Protein AF-A0A0D2K5V1-F1 (afdb_monomer_lite)

InterPro domains:
  IPR010987 Glutathione S-transferase, C-terminal-like [PS50405] (1-108)
  IPR036282 Glutathione S-transferase, C-terminal domain superfamily [SSF47616] (9-93)

Secondary structure (DSSP, 8-state):
------HHHHHHHHHHHHHHHHHHHHH--SSBTTBSS--HHHHHHHHHHHHHHHHHHHHH--S-TTTT-HHHHHHHHHHHTSHHHHHHHHHHHHHHHHHHHTTHHHHTTHHHHTT-TTS----

pLDDT: mean 94.82, std 6.3, range [45.88, 98.62]

Foldseek 3Di:
DDAQDDLVVLLVVLVVLLVVLVVQLVQQQDPASPDDDDDVVCVVCLLVVLCCQPCLCVQLNAPGSCVVRVSVVSNNVVCVVPPVSVVSNVVSVVVVVVCVVVVVCVVSVSNVSSVPPVGRRYD

Structure (mmCIF, N/CA/C/O backbone):
data_AF-A0A0D2K5V1-F1
#
_entry.id   AF-A0A0D2K5V1-F1
#
loop_
_atom_site.group_PDB
_atom_site.id
_atom_site.type_symbol
_atom_site.label_atom_id
_atom_site.label_alt_id
_atom_site.label_comp_id
_atom_site.label_asym_id
_atom_site.label_entity_id
_atom_site.label_seq_id
_atom_site.pdbx_PDB_ins_code
_atom_site.Cartn_x
_atom_site.Cartn_y
_atom_site.Cartn_z
_atom_site.occupancy
_atom_site.B_iso_or_equiv
_atom_site.auth_seq_id
_atom_site.auth_comp_id
_atom_site.auth_asym_id
_atom_site.auth_atom_id
_atom_site.pdbx_PDB_model_num
ATOM 1 N N . MET A 1 1 ? 20.528 -1.307 4.819 1.00 45.88 1 MET A N 1
ATOM 2 C CA . MET A 1 1 ? 21.281 -0.831 3.634 1.00 45.88 1 MET A CA 1
ATOM 3 C C . MET A 1 1 ? 20.524 -1.299 2.400 1.00 45.88 1 MET A C 1
ATOM 5 O O . MET A 1 1 ? 20.440 -2.503 2.200 1.00 45.88 1 MET A O 1
ATOM 9 N N . TYR A 1 2 ? 19.898 -0.387 1.651 1.00 62.16 2 TYR A N 1
ATOM 10 C CA . TYR A 1 2 ? 19.127 -0.716 0.444 1.00 62.16 2 TYR A CA 1
ATOM 11 C C . TYR A 1 2 ? 20.082 -1.160 -0.670 1.00 62.16 2 TYR A C 1
ATOM 13 O O . TYR A 1 2 ? 21.083 -0.487 -0.908 1.00 62.16 2 TYR A O 1
ATOM 21 N N . ARG A 1 3 ? 19.815 -2.310 -1.293 1.00 73.50 3 ARG A N 1
ATOM 22 C CA . ARG A 1 3 ? 20.697 -2.949 -2.283 1.00 73.50 3 ARG A CA 1
ATOM 23 C C . ARG A 1 3 ? 19.948 -3.167 -3.593 1.00 73.50 3 ARG A C 1
ATOM 25 O O . ARG A 1 3 ? 18.720 -3.256 -3.590 1.00 73.50 3 ARG A O 1
ATOM 32 N N . ALA A 1 4 ? 20.698 -3.275 -4.688 1.00 80.69 4 ALA A N 1
ATOM 33 C CA . ALA A 1 4 ? 20.168 -3.799 -5.939 1.00 80.69 4 ALA A CA 1
ATOM 34 C C . ALA A 1 4 ? 19.538 -5.182 -5.686 1.00 80.69 4 ALA A C 1
ATOM 36 O O . ALA A 1 4 ? 20.070 -5.982 -4.913 1.00 80.69 4 ALA A O 1
ATOM 37 N N . MET A 1 5 ? 18.385 -5.426 -6.299 1.00 90.75 5 MET A N 1
ATOM 38 C CA . MET A 1 5 ? 17.603 -6.654 -6.166 1.00 90.75 5 MET A CA 1
ATOM 39 C C . MET A 1 5 ? 17.350 -7.196 -7.565 1.00 90.75 5 MET A C 1
ATOM 41 O O . MET A 1 5 ? 17.088 -6.413 -8.481 1.00 90.75 5 MET A O 1
ATOM 45 N N . ASP A 1 6 ? 17.430 -8.515 -7.714 1.00 94.31 6 ASP A N 1
ATOM 46 C CA . ASP A 1 6 ? 17.069 -9.189 -8.956 1.00 94.31 6 ASP A CA 1
ATOM 47 C C . ASP A 1 6 ? 15.595 -8.936 -9.327 1.00 94.31 6 ASP A C 1
ATOM 49 O O . ASP A 1 6 ? 14.740 -8.793 -8.448 1.00 94.31 6 ASP A O 1
ATOM 53 N N . VAL A 1 7 ? 15.297 -8.875 -10.629 1.00 96.12 7 VAL A N 1
ATOM 54 C CA . VAL A 1 7 ? 13.947 -8.574 -11.135 1.00 96.12 7 VAL A CA 1
ATOM 55 C C . VAL A 1 7 ? 12.924 -9.622 -10.695 1.00 96.12 7 VAL A C 1
ATOM 57 O O . VAL A 1 7 ? 11.832 -9.259 -10.254 1.00 96.12 7 VAL A O 1
ATOM 60 N N . SER A 1 8 ? 13.291 -10.907 -10.723 1.00 96.69 8 SER A N 1
ATOM 61 C CA . SER A 1 8 ? 12.388 -11.998 -10.349 1.00 96.69 8 SER A CA 1
ATOM 62 C C . SER A 1 8 ? 12.070 -11.969 -8.854 1.00 96.69 8 SER A C 1
ATOM 64 O O . SER A 1 8 ? 10.919 -12.138 -8.446 1.00 96.69 8 SER A O 1
ATOM 66 N N . GLU A 1 9 ? 13.072 -11.651 -8.033 1.00 96.44 9 GLU A N 1
ATOM 67 C CA . GLU A 1 9 ? 12.910 -11.498 -6.591 1.00 96.44 9 GLU A CA 1
ATOM 68 C C . GLU A 1 9 ? 12.053 -10.274 -6.248 1.00 96.44 9 GLU A C 1
ATOM 70 O O . GLU A 1 9 ? 11.183 -10.354 -5.378 1.00 96.44 9 GLU A O 1
ATOM 75 N N . ARG A 1 10 ? 12.223 -9.156 -6.967 1.00 95.75 10 ARG A N 1
ATOM 76 C CA . ARG A 1 10 ? 11.364 -7.982 -6.783 1.00 95.75 10 ARG A CA 1
ATOM 77 C C . ARG A 1 10 ? 9.919 -8.294 -7.133 1.00 95.75 10 ARG A C 1
ATOM 79 O O . ARG A 1 10 ? 9.040 -7.997 -6.329 1.00 95.75 10 ARG A O 1
ATOM 86 N N . ALA A 1 11 ? 9.670 -8.919 -8.283 1.00 97.56 11 ALA A N 1
ATOM 87 C CA . ALA A 1 11 ? 8.323 -9.305 -8.696 1.00 97.56 11 ALA A CA 1
ATOM 88 C C . ALA A 1 11 ? 7.663 -10.221 -7.653 1.00 97.56 11 ALA A C 1
ATOM 90 O O . ALA A 1 11 ? 6.511 -10.008 -7.265 1.00 97.56 11 ALA A O 1
ATOM 91 N N . ARG A 1 12 ? 8.422 -11.187 -7.115 1.00 98.00 12 ARG A N 1
ATOM 92 C CA . ARG A 1 12 ? 7.968 -12.064 -6.028 1.00 98.00 12 ARG A CA 1
ATOM 93 C C . ARG A 1 12 ? 7.599 -11.278 -4.767 1.00 98.00 12 ARG A C 1
ATOM 95 O O . ARG A 1 12 ? 6.569 -11.564 -4.161 1.00 98.00 12 ARG A O 1
ATOM 102 N N . GLN A 1 13 ? 8.403 -10.293 -4.367 1.00 96.88 13 GLN A N 1
ATOM 103 C CA . GLN A 1 13 ? 8.114 -9.466 -3.189 1.00 96.88 13 GLN A CA 1
ATOM 104 C C . GLN A 1 13 ? 6.925 -8.520 -3.400 1.00 96.88 13 GLN A C 1
ATOM 106 O O . GLN A 1 13 ? 6.127 -8.359 -2.482 1.00 96.88 13 GLN A O 1
ATOM 111 N N . ILE A 1 14 ? 6.745 -7.954 -4.596 1.00 97.69 14 ILE A N 1
ATOM 112 C CA . ILE A 1 14 ? 5.548 -7.163 -4.926 1.00 97.69 14 ILE A CA 1
ATOM 113 C C . ILE A 1 14 ? 4.287 -8.028 -4.831 1.00 97.69 14 ILE A C 1
ATOM 115 O O . ILE A 1 14 ? 3.315 -7.625 -4.193 1.00 97.69 14 ILE A O 1
ATOM 119 N N . LYS A 1 15 ? 4.319 -9.256 -5.364 1.00 98.31 15 LYS A N 1
ATOM 120 C CA . LYS A 1 15 ? 3.225 -10.221 -5.176 1.00 98.31 15 LYS A CA 1
ATOM 121 C C . LYS A 1 15 ? 2.977 -10.529 -3.697 1.00 98.31 15 LYS A C 1
ATOM 123 O O . LYS A 1 15 ? 1.832 -10.650 -3.268 1.00 98.31 15 LYS A O 1
ATOM 128 N N . GLN A 1 16 ? 4.046 -10.649 -2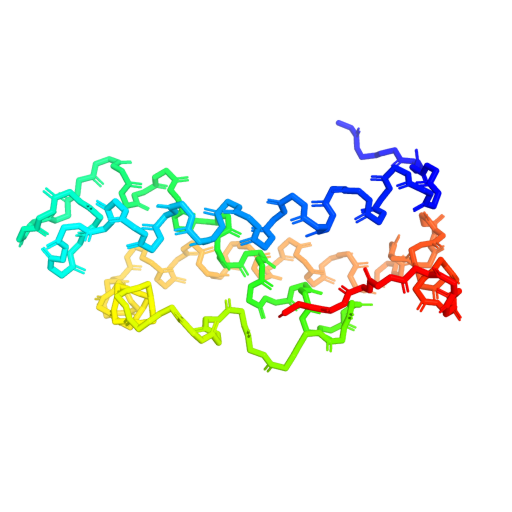.909 1.00 98.25 16 GLN A N 1
ATOM 129 C CA . GLN A 1 16 ? 3.932 -10.878 -1.473 1.00 98.25 16 GLN A CA 1
ATOM 130 C C . GLN A 1 16 ? 3.238 -9.709 -0.766 1.00 98.25 16 GLN A C 1
ATOM 132 O O . GLN A 1 16 ? 2.453 -9.963 0.140 1.00 98.25 16 GLN A O 1
ATOM 137 N N . ILE A 1 17 ? 3.475 -8.458 -1.174 1.00 98.12 17 ILE A N 1
ATOM 138 C CA . ILE A 1 17 ? 2.771 -7.293 -0.613 1.00 98.12 17 ILE A CA 1
ATOM 139 C C . ILE A 1 17 ? 1.261 -7.425 -0.827 1.00 98.12 17 ILE A C 1
ATOM 141 O O . ILE A 1 17 ? 0.520 -7.274 0.140 1.00 98.12 17 ILE A O 1
ATOM 145 N N . ALA A 1 18 ? 0.808 -7.781 -2.035 1.00 98.31 18 ALA A N 1
ATOM 146 C CA . ALA A 1 18 ? -0.616 -7.992 -2.316 1.00 98.31 18 ALA A CA 1
ATOM 147 C C . ALA A 1 18 ? -1.234 -9.035 -1.373 1.00 98.31 18 ALA A C 1
ATOM 149 O O . ALA A 1 18 ? -2.230 -8.768 -0.706 1.00 98.31 18 ALA A O 1
ATOM 150 N N . PHE A 1 19 ? -0.569 -10.185 -1.232 1.00 98.50 19 PHE A N 1
ATOM 151 C CA . PHE A 1 19 ? -1.002 -11.230 -0.307 1.00 98.50 19 PHE A CA 1
ATOM 152 C C . PHE A 1 19 ? -1.039 -10.745 1.152 1.00 98.50 19 PHE A C 1
ATOM 154 O O . PHE A 1 19 ? -1.984 -11.042 1.874 1.00 98.50 19 PHE A O 1
ATOM 161 N N . GLN A 1 20 ? -0.031 -9.995 1.608 1.00 98.44 20 GLN A N 1
ATOM 162 C CA . GLN A 1 20 ? -0.009 -9.491 2.986 1.00 98.44 20 GLN A CA 1
ATOM 163 C C . GLN A 1 20 ? -1.099 -8.446 3.238 1.00 98.44 20 GLN A C 1
ATOM 165 O O . GLN A 1 20 ? -1.658 -8.409 4.331 1.00 98.44 20 GLN A O 1
ATOM 170 N N . LEU A 1 21 ? -1.440 -7.632 2.239 1.00 98.44 21 LEU A N 1
ATOM 171 C CA . LEU A 1 21 ? -2.580 -6.725 2.320 1.00 98.44 21 LEU A CA 1
ATOM 172 C C . LEU A 1 21 ? -3.901 -7.504 2.428 1.00 98.44 21 LEU A C 1
ATOM 174 O O . LEU A 1 21 ? -4.760 -7.113 3.213 1.00 98.44 21 LEU A O 1
ATOM 178 N N . ASP A 1 22 ? -4.047 -8.635 1.733 1.00 98.62 22 ASP A N 1
ATOM 179 C CA . ASP A 1 22 ? -5.222 -9.513 1.873 1.00 98.62 22 ASP A CA 1
ATOM 180 C C . ASP A 1 22 ? -5.287 -10.173 3.260 1.00 98.62 22 ASP A C 1
ATOM 182 O O . ASP A 1 22 ? -6.361 -10.295 3.853 1.00 98.62 22 ASP A O 1
ATOM 186 N N . VAL A 1 23 ? -4.137 -10.558 3.823 1.00 98.44 23 VAL A N 1
ATOM 187 C CA . VAL A 1 23 ? -4.059 -11.074 5.197 1.00 98.44 23 VAL A CA 1
ATOM 188 C C . VAL A 1 23 ? -4.461 -9.993 6.19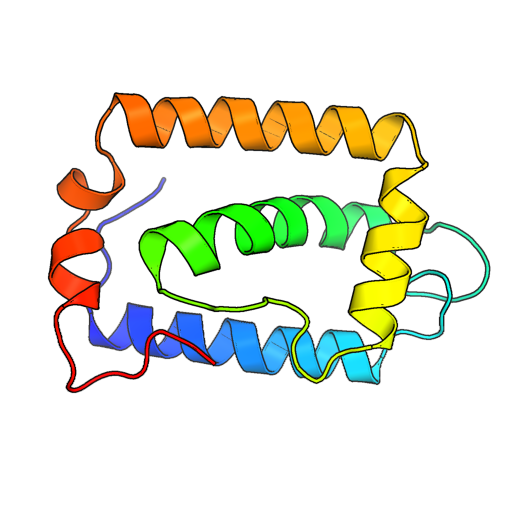6 1.00 98.44 23 VAL A C 1
ATOM 190 O O . VAL A 1 23 ? -5.319 -10.252 7.039 1.00 98.44 23 VAL A O 1
ATOM 193 N N . LEU A 1 24 ? -3.894 -8.789 6.088 1.00 98.38 24 LEU A N 1
ATOM 194 C CA . LEU A 1 24 ? -4.240 -7.646 6.937 1.00 98.38 24 LEU A CA 1
ATOM 195 C C . LEU A 1 24 ? -5.733 -7.311 6.842 1.00 98.38 24 LEU A C 1
ATOM 197 O O . LEU A 1 24 ? -6.380 -7.115 7.869 1.00 98.38 24 LEU A O 1
ATOM 201 N N . GLU A 1 25 ? -6.299 -7.320 5.633 1.00 98.50 25 GLU A N 1
ATOM 202 C CA . GLU A 1 25 ? -7.739 -7.180 5.422 1.00 98.50 25 GLU A CA 1
ATOM 203 C C . GLU A 1 25 ? -8.499 -8.281 6.161 1.00 98.50 25 GLU A C 1
ATOM 205 O O . GLU A 1 25 ? -9.430 -7.981 6.900 1.00 98.50 25 GLU A O 1
ATOM 210 N N . SER A 1 26 ? -8.098 -9.549 6.046 1.00 98.38 26 SER A N 1
ATOM 211 C CA . SER A 1 26 ? -8.802 -10.656 6.702 1.00 98.38 26 SER A CA 1
ATOM 212 C C . SER A 1 26 ? -8.823 -10.537 8.230 1.00 98.38 26 SER A C 1
ATOM 214 O O . SER A 1 26 ? -9.864 -10.795 8.837 1.00 98.38 26 SER A O 1
ATOM 216 N N . ILE A 1 27 ? -7.725 -10.077 8.841 1.00 97.50 27 ILE A N 1
ATOM 217 C CA . ILE A 1 27 ? -7.573 -10.014 10.302 1.00 97.50 27 ILE A CA 1
ATOM 218 C C . ILE A 1 27 ? -8.004 -8.679 10.913 1.00 97.50 27 ILE A C 1
ATOM 220 O O . ILE A 1 27 ? -8.139 -8.604 12.130 1.00 97.50 27 ILE A O 1
ATOM 224 N N . CYS A 1 28 ? -8.219 -7.637 10.104 1.00 98.12 28 CYS A N 1
ATOM 225 C CA . CYS A 1 28 ? -8.688 -6.347 10.600 1.00 98.12 28 CYS A CA 1
ATOM 226 C C . CYS A 1 28 ? -10.052 -6.521 11.283 1.00 98.12 28 CYS A C 1
ATOM 228 O O . CYS A 1 28 ? -11.039 -6.885 10.627 1.00 98.12 28 CYS A O 1
ATOM 230 N N . ALA A 1 29 ? -10.082 -6.283 12.597 1.00 96.62 29 ALA A N 1
ATOM 231 C CA . ALA A 1 29 ? -11.273 -6.411 13.433 1.00 96.62 29 ALA A CA 1
ATOM 232 C C . ALA A 1 29 ? -12.196 -5.178 13.337 1.00 96.62 29 ALA A C 1
ATOM 234 O O . ALA A 1 29 ? -13.401 -5.313 13.538 1.00 96.62 29 ALA A O 1
ATOM 235 N N . GLY A 1 30 ? -11.637 -4.025 12.939 1.00 87.00 30 GLY A N 1
ATOM 236 C CA . GLY A 1 30 ? -12.323 -2.750 12.706 1.00 87.00 30 GLY A CA 1
ATOM 237 C C . GLY A 1 30 ? -12.616 -1.973 13.994 1.00 87.00 30 GLY A C 1
ATOM 238 O O . GLY A 1 30 ? -12.653 -2.586 15.053 1.00 87.00 30 GLY A O 1
ATOM 239 N N . PRO A 1 31 ? -12.862 -0.647 13.927 1.00 94.50 31 PRO A N 1
ATOM 240 C CA . PRO A 1 31 ? -12.330 0.338 12.970 1.00 94.50 31 PRO A CA 1
ATOM 241 C C . PRO A 1 31 ? -10.795 0.440 12.966 1.00 94.50 31 PRO A C 1
ATOM 243 O O . PRO A 1 31 ? -10.224 0.927 11.990 1.00 94.50 31 PRO A O 1
ATOM 246 N N . TYR A 1 32 ? -10.131 -0.045 14.017 1.00 96.88 32 TYR A N 1
ATOM 247 C CA . TYR A 1 32 ? -8.680 -0.197 14.083 1.00 96.88 32 TYR A CA 1
ATOM 248 C C . TYR A 1 32 ? -8.279 -1.662 13.887 1.00 96.88 32 TYR A C 1
ATOM 250 O O . TYR A 1 32 ? -9.135 -2.552 13.879 1.00 96.88 32 TYR A O 1
ATOM 258 N N . LEU A 1 33 ? -6.987 -1.949 13.695 1.00 97.62 33 LEU A N 1
ATOM 259 C CA . LEU A 1 33 ? -6.558 -3.307 13.327 1.00 97.62 33 LEU A CA 1
ATOM 260 C C . LEU A 1 33 ? -6.987 -4.366 14.351 1.00 97.62 33 LEU A C 1
ATOM 262 O O . LEU A 1 33 ? -7.374 -5.468 13.963 1.00 97.62 33 LEU A O 1
ATOM 266 N N . ALA A 1 34 ? -6.949 -4.016 15.638 1.00 97.38 34 ALA A N 1
ATOM 267 C CA . ALA A 1 34 ? -7.256 -4.916 16.748 1.00 97.38 34 ALA A CA 1
ATOM 268 C C . ALA A 1 34 ? -8.639 -4.687 17.395 1.00 97.38 34 ALA A C 1
ATOM 270 O O . ALA A 1 34 ? -8.936 -5.328 18.402 1.00 97.38 34 ALA A O 1
ATOM 271 N N . GLY A 1 35 ? -9.479 -3.800 16.848 1.00 96.75 35 GLY A N 1
ATOM 272 C CA . GLY A 1 35 ? -10.823 -3.524 17.369 1.00 96.75 35 GLY A CA 1
ATOM 273 C C . GLY A 1 35 ? -11.146 -2.030 17.469 1.00 96.75 35 GLY A C 1
ATOM 274 O O . GLY A 1 35 ? -10.667 -1.212 16.685 1.00 96.75 35 GLY A O 1
ATOM 275 N N . ASP A 1 36 ? -11.935 -1.665 18.480 1.00 96.75 36 ASP A N 1
ATOM 276 C CA . ASP A 1 36 ? -12.518 -0.323 18.634 1.00 96.75 36 ASP A CA 1
ATOM 277 C C . ASP A 1 36 ? -11.558 0.767 19.113 1.00 96.75 36 ASP A C 1
ATOM 279 O O . ASP A 1 36 ? -11.946 1.931 19.207 1.00 96.75 36 ASP A O 1
ATOM 283 N N . GLN A 1 37 ? -10.314 0.423 19.438 1.00 95.31 37 GLN A N 1
ATOM 284 C CA . GLN A 1 37 ? -9.319 1.355 19.965 1.00 95.31 37 GLN A CA 1
ATOM 285 C C . GLN A 1 37 ? -8.004 1.234 19.201 1.00 95.31 37 GLN A C 1
ATOM 287 O O . GLN A 1 37 ? -7.629 0.143 18.774 1.00 95.31 37 GLN A O 1
ATOM 292 N N . ILE A 1 38 ? -7.280 2.350 19.091 1.00 95.31 38 ILE A N 1
ATOM 293 C CA . ILE A 1 38 ? -5.910 2.353 18.575 1.00 95.31 38 ILE A CA 1
ATOM 294 C C . ILE A 1 38 ? -5.030 1.515 19.500 1.00 95.31 38 ILE A C 1
ATOM 296 O O . ILE A 1 38 ? -5.054 1.656 20.725 1.00 95.31 38 ILE A O 1
ATOM 300 N N . THR A 1 39 ? -4.207 0.666 18.898 1.00 96.31 39 THR A N 1
ATOM 301 C CA . THR A 1 39 ? -3.234 -0.169 19.598 1.00 96.31 39 THR A CA 1
ATOM 302 C C . THR A 1 39 ? -1.855 -0.056 18.957 1.00 96.31 39 THR A C 1
ATOM 304 O O . THR A 1 39 ? -1.644 0.617 17.948 1.00 96.31 39 THR A O 1
ATOM 307 N N . THR A 1 40 ? -0.882 -0.770 19.519 1.00 96.75 40 THR A N 1
ATOM 308 C CA . THR A 1 40 ? 0.439 -0.914 18.899 1.00 96.75 40 THR A CA 1
ATOM 309 C C . THR A 1 40 ? 0.399 -1.636 17.550 1.00 96.75 40 THR A C 1
ATOM 311 O O . THR A 1 40 ? 1.349 -1.510 16.782 1.00 96.75 40 THR A O 1
ATOM 314 N N . ALA A 1 41 ? -0.679 -2.361 17.223 1.00 97.44 41 ALA A N 1
ATOM 315 C CA . ALA A 1 41 ? -0.844 -2.946 15.894 1.00 97.44 41 ALA A CA 1
ATOM 316 C C . ALA A 1 41 ? -0.938 -1.849 14.823 1.00 97.44 41 ALA A C 1
ATOM 318 O O . ALA A 1 41 ? -0.267 -1.925 13.794 1.00 97.44 41 ALA A O 1
ATOM 319 N N . ASP A 1 42 ? -1.708 -0.794 15.094 1.00 97.50 42 ASP A N 1
ATOM 320 C CA . ASP A 1 42 ? -1.895 0.335 14.185 1.00 97.50 42 ASP A CA 1
ATOM 321 C C . ASP A 1 42 ? -0.582 1.084 13.966 1.00 97.50 42 ASP A C 1
ATOM 323 O O . ASP A 1 42 ? -0.182 1.309 12.825 1.00 97.50 42 ASP A O 1
ATOM 327 N N . SER A 1 43 ? 0.148 1.386 15.045 1.00 95.06 43 SER A N 1
ATOM 328 C CA . SER A 1 43 ? 1.436 2.081 14.944 1.00 95.06 43 SER A CA 1
ATOM 329 C C . SER A 1 43 ? 2.528 1.244 14.273 1.00 95.06 43 SER A C 1
ATOM 331 O O . SER A 1 43 ? 3.405 1.806 13.617 1.00 95.06 43 SER A O 1
ATOM 333 N N . ALA A 1 44 ? 2.473 -0.086 14.382 1.00 96.00 44 ALA A N 1
ATOM 334 C CA . ALA A 1 44 ? 3.404 -0.977 13.696 1.00 96.00 44 ALA A CA 1
ATOM 335 C C . ALA A 1 44 ? 3.158 -1.032 12.178 1.00 96.00 44 ALA A C 1
ATOM 337 O O . ALA A 1 44 ? 4.108 -1.099 11.395 1.00 96.00 44 ALA A O 1
ATOM 338 N N . VAL A 1 45 ? 1.893 -1.005 11.749 1.00 97.19 45 VAL A N 1
ATOM 339 C CA . VAL A 1 45 ? 1.519 -1.183 10.336 1.00 97.19 45 VAL A CA 1
ATOM 340 C C . VAL A 1 45 ? 1.465 0.146 9.583 1.00 97.19 45 VAL A C 1
ATOM 342 O O . VAL A 1 45 ? 1.906 0.214 8.433 1.00 97.19 45 VAL A O 1
ATOM 345 N N . PHE A 1 46 ? 0.982 1.213 10.223 1.00 97.00 46 PHE A N 1
ATOM 346 C CA . PHE A 1 46 ? 0.690 2.492 9.576 1.00 97.00 46 PHE A CA 1
ATOM 347 C C . PHE A 1 46 ? 1.855 3.077 8.764 1.00 97.00 46 PHE A C 1
ATOM 349 O O . PHE A 1 46 ? 1.649 3.317 7.573 1.00 97.00 46 PHE A O 1
ATOM 356 N N . PRO A 1 47 ? 3.089 3.226 9.297 1.00 96.06 47 PRO A N 1
ATOM 357 C CA . PRO A 1 47 ? 4.193 3.798 8.524 1.00 96.06 47 PRO A CA 1
ATOM 358 C C . PRO A 1 47 ? 4.486 3.014 7.240 1.00 96.06 47 PRO A C 1
ATOM 360 O O . PRO A 1 47 ? 4.783 3.599 6.201 1.00 96.06 47 PRO A O 1
ATOM 363 N N . THR A 1 48 ? 4.358 1.685 7.289 1.00 96.38 48 THR A N 1
ATOM 364 C CA . THR A 1 48 ? 4.580 0.817 6.127 1.00 96.38 48 THR A CA 1
ATOM 365 C C . THR A 1 48 ? 3.515 1.049 5.057 1.00 96.38 48 THR A C 1
ATOM 367 O O . THR A 1 48 ? 3.840 1.117 3.873 1.00 96.38 48 THR A O 1
ATOM 370 N N . VAL A 1 49 ? 2.253 1.233 5.450 1.00 97.25 49 VAL A N 1
ATOM 371 C CA . VAL A 1 49 ? 1.173 1.530 4.499 1.00 97.25 49 VAL A CA 1
ATOM 372 C C . VAL A 1 49 ? 1.343 2.922 3.883 1.00 97.25 49 VAL A C 1
ATOM 374 O O . VAL A 1 49 ? 1.095 3.072 2.689 1.00 97.25 49 VAL A O 1
ATOM 377 N N . VAL A 1 50 ? 1.874 3.908 4.620 1.00 97.00 50 VAL A N 1
ATOM 378 C CA . VAL A 1 50 ? 2.247 5.216 4.040 1.00 97.00 50 VAL A CA 1
ATOM 379 C C . VAL A 1 50 ? 3.253 5.041 2.892 1.00 97.00 50 VAL A C 1
ATOM 381 O O . VAL A 1 50 ? 3.069 5.633 1.827 1.00 97.00 50 VAL A O 1
ATOM 384 N N . PHE A 1 51 ? 4.287 4.204 3.070 1.00 95.88 51 PHE A N 1
ATOM 385 C CA . PHE A 1 51 ? 5.222 3.877 1.984 1.00 95.88 51 PHE A CA 1
ATOM 386 C C . PHE A 1 51 ? 4.503 3.235 0.795 1.00 95.88 51 PHE A C 1
ATOM 388 O O . PHE A 1 51 ? 4.756 3.620 -0.342 1.00 95.88 51 PHE A O 1
ATOM 395 N N . MET A 1 52 ? 3.605 2.276 1.038 1.00 97.19 52 MET A N 1
ATOM 396 C CA . MET A 1 52 ? 2.887 1.567 -0.026 1.00 97.19 52 MET A CA 1
ATOM 397 C C . MET A 1 52 ? 1.992 2.501 -0.847 1.00 97.19 52 MET A C 1
ATOM 399 O O . MET A 1 52 ? 2.064 2.473 -2.073 1.00 97.19 52 MET A O 1
ATOM 403 N N . VAL A 1 53 ? 1.204 3.356 -0.186 1.00 96.31 53 VAL A N 1
ATOM 404 C CA . VAL A 1 53 ? 0.293 4.321 -0.832 1.00 96.31 53 VAL A CA 1
ATOM 405 C C . VAL A 1 53 ? 1.043 5.305 -1.732 1.00 96.31 53 VAL A C 1
ATOM 407 O O . VAL A 1 53 ? 0.488 5.758 -2.725 1.00 96.31 53 VAL A O 1
ATOM 410 N N . GLN A 1 54 ? 2.303 5.614 -1.423 1.00 93.12 54 GLN A N 1
ATOM 411 C CA . GLN A 1 54 ? 3.123 6.515 -2.239 1.00 93.12 54 GLN A CA 1
ATOM 412 C C . GLN A 1 54 ? 3.908 5.766 -3.317 1.00 93.12 54 GLN A C 1
ATOM 414 O O . GLN A 1 54 ? 3.898 6.139 -4.482 1.00 93.12 54 GLN A O 1
ATOM 419 N N . MET A 1 55 ? 4.596 4.686 -2.949 1.00 95.00 55 MET A N 1
ATOM 420 C CA . MET A 1 55 ? 5.536 4.017 -3.847 1.00 95.00 55 MET A CA 1
ATOM 421 C C . MET A 1 55 ? 4.857 3.111 -4.874 1.00 95.00 55 MET A C 1
ATOM 423 O O . MET A 1 55 ? 5.330 3.027 -6.008 1.00 95.00 55 MET A O 1
ATOM 427 N N . LEU A 1 56 ? 3.811 2.373 -4.488 1.00 97.00 56 LEU A N 1
ATOM 428 C CA . LEU A 1 56 ? 3.219 1.364 -5.370 1.00 97.00 56 LEU A CA 1
ATOM 429 C C . LEU A 1 56 ? 2.533 1.992 -6.593 1.00 97.00 56 LEU A C 1
ATOM 431 O O . LEU A 1 56 ? 2.775 1.494 -7.696 1.00 97.00 56 LEU A O 1
ATOM 435 N N . PRO A 1 57 ? 1.770 3.095 -6.465 1.00 95.88 57 PRO A N 1
ATOM 436 C CA . PRO A 1 57 ? 1.249 3.796 -7.634 1.00 95.88 57 PRO A CA 1
ATOM 437 C C . PRO A 1 57 ? 2.358 4.405 -8.496 1.00 95.88 57 PRO A C 1
ATOM 439 O O . PRO A 1 57 ? 2.448 4.102 -9.685 1.00 95.88 57 PRO A O 1
ATOM 442 N N . ASP A 1 58 ? 3.256 5.185 -7.889 1.00 92.75 58 ASP A N 1
ATOM 443 C CA . ASP A 1 58 ? 4.236 5.997 -8.623 1.00 92.75 58 ASP A CA 1
ATOM 444 C C . ASP A 1 58 ? 5.318 5.175 -9.340 1.00 92.75 58 ASP A C 1
ATOM 446 O O . ASP A 1 58 ? 5.867 5.607 -10.359 1.00 92.75 58 ASP A O 1
ATOM 450 N N . VAL A 1 59 ? 5.680 4.011 -8.790 1.00 95.00 59 VAL A N 1
ATOM 451 C CA . VAL A 1 59 ? 6.803 3.199 -9.287 1.00 95.00 59 VAL A CA 1
ATOM 452 C C . VAL A 1 59 ? 6.334 1.906 -9.946 1.00 95.00 59 VAL A C 1
ATOM 454 O O . VAL A 1 59 ? 6.928 1.498 -10.941 1.00 95.00 59 VAL A O 1
ATOM 457 N N . PHE A 1 60 ? 5.293 1.263 -9.415 1.00 96.94 60 PHE A N 1
ATOM 458 C CA . PHE A 1 60 ? 4.847 -0.066 -9.855 1.00 96.94 60 PHE A CA 1
ATOM 459 C C . PHE A 1 60 ? 3.510 -0.049 -10.610 1.00 96.94 60 PHE A C 1
ATOM 461 O O . PHE A 1 60 ? 3.101 -1.085 -11.131 1.00 96.94 60 PHE A O 1
ATOM 468 N N . GLY A 1 61 ? 2.839 1.105 -10.695 1.00 96.81 61 GLY A N 1
ATOM 469 C CA . GLY A 1 61 ? 1.605 1.275 -11.462 1.00 96.81 61 GLY A CA 1
ATOM 470 C C . GLY A 1 61 ? 0.348 0.726 -10.786 1.00 96.81 61 GLY A C 1
ATOM 471 O O . GLY A 1 61 ? -0.619 0.409 -11.477 1.00 96.81 61 GLY A O 1
ATOM 472 N N . TRP A 1 62 ? 0.338 0.583 -9.457 1.00 97.94 62 TRP A N 1
ATOM 473 C CA . TRP A 1 62 ? -0.877 0.196 -8.731 1.00 97.94 62 TRP A CA 1
ATOM 474 C C . TRP A 1 62 ? -1.911 1.323 -8.788 1.00 97.94 62 TRP A C 1
ATOM 476 O O . TRP A 1 62 ? -1.601 2.463 -8.457 1.00 97.94 62 TRP A O 1
ATOM 486 N N . ALA A 1 63 ? -3.149 1.007 -9.167 1.00 95.88 63 ALA A N 1
ATOM 487 C CA . ALA A 1 63 ? -4.217 2.007 -9.219 1.00 95.88 63 ALA A CA 1
ATOM 488 C C . ALA A 1 63 ? -4.700 2.414 -7.816 1.00 95.88 63 ALA A C 1
ATOM 490 O O . ALA A 1 63 ? -4.927 3.592 -7.555 1.00 95.88 63 ALA A O 1
ATOM 491 N N . ASP A 1 64 ? -4.850 1.437 -6.919 1.00 95.69 64 ASP A N 1
ATOM 492 C CA . ASP A 1 64 ? -5.263 1.636 -5.531 1.00 95.69 64 ASP A CA 1
ATOM 493 C C . ASP A 1 64 ? -4.715 0.496 -4.662 1.00 95.69 64 ASP A C 1
ATOM 495 O O . ASP A 1 64 ? -4.961 -0.679 -4.926 1.00 95.69 64 ASP A O 1
ATOM 499 N N . VAL A 1 65 ? -3.988 0.841 -3.598 1.00 97.50 65 VAL A N 1
ATOM 500 C CA . VAL A 1 65 ? -3.433 -0.125 -2.633 1.00 97.50 65 VAL A CA 1
ATOM 501 C C . VAL A 1 65 ? -4.543 -0.878 -1.886 1.00 97.50 65 VAL A C 1
ATOM 503 O O . VAL A 1 65 ? -4.366 -2.035 -1.493 1.00 97.50 65 VAL A O 1
ATOM 506 N N . PHE A 1 66 ? -5.713 -0.259 -1.722 1.00 97.69 66 PHE A N 1
ATOM 507 C CA . PHE A 1 66 ? -6.841 -0.821 -0.983 1.00 97.69 66 PHE A CA 1
ATOM 508 C C . PHE A 1 66 ? -7.917 -1.452 -1.876 1.00 97.69 66 PHE A C 1
ATOM 510 O O . PHE A 1 66 ? -8.991 -1.801 -1.378 1.00 97.69 66 PHE A O 1
ATOM 517 N N . ALA A 1 67 ? -7.655 -1.637 -3.175 1.00 96.50 67 ALA A N 1
ATOM 518 C CA . ALA A 1 67 ? -8.589 -2.307 -4.075 1.00 96.50 67 ALA A CA 1
ATOM 519 C C . ALA A 1 67 ? -8.976 -3.695 -3.526 1.00 96.50 67 ALA A C 1
ATOM 521 O O . ALA A 1 67 ? -8.117 -4.528 -3.245 1.00 96.50 67 ALA A O 1
ATOM 522 N N . GLY A 1 68 ? -10.279 -3.930 -3.328 1.00 97.06 68 GLY A N 1
ATOM 523 C CA . GLY A 1 68 ? -10.796 -5.172 -2.736 1.00 97.06 68 GLY A CA 1
ATOM 524 C C . GLY A 1 68 ? -10.601 -5.313 -1.218 1.00 97.06 68 GLY A C 1
ATOM 525 O O . GLY A 1 68 ? -10.921 -6.367 -0.675 1.00 97.06 68 GLY A O 1
ATOM 526 N N . ARG A 1 69 ? -10.116 -4.272 -0.524 1.00 98.12 69 ARG A N 1
ATOM 527 C CA . ARG A 1 69 ? -9.748 -4.294 0.906 1.00 98.12 69 ARG A CA 1
ATOM 528 C C . ARG A 1 69 ? -10.468 -3.188 1.695 1.00 98.12 69 ARG A C 1
ATOM 530 O O . ARG A 1 69 ? -9.845 -2.215 2.135 1.00 98.12 69 ARG A O 1
ATOM 537 N N . PRO A 1 70 ? -11.808 -3.264 1.819 1.00 98.12 70 PRO A N 1
ATOM 538 C CA . PRO A 1 70 ? -12.609 -2.180 2.379 1.00 98.12 70 PRO A CA 1
ATOM 539 C C . PRO A 1 70 ? -12.328 -1.906 3.863 1.00 98.12 70 PRO A C 1
ATOM 541 O O . PRO A 1 70 ? -12.411 -0.742 4.265 1.00 98.12 70 PRO A O 1
ATOM 544 N N . LYS A 1 71 ? -11.980 -2.915 4.678 1.00 98.38 71 LYS A N 1
ATOM 545 C CA . LYS A 1 71 ? -11.670 -2.694 6.101 1.00 98.38 71 LYS A CA 1
ATOM 546 C C . LYS A 1 71 ? -10.351 -1.949 6.262 1.00 98.38 71 LYS A C 1
ATOM 548 O O . LYS A 1 71 ? -10.288 -1.014 7.056 1.00 98.38 71 LYS A O 1
ATOM 553 N N . LEU A 1 72 ? -9.331 -2.280 5.471 1.00 98.12 72 LEU A N 1
ATOM 554 C CA . LEU A 1 72 ? -8.081 -1.519 5.447 1.00 98.12 72 LEU A CA 1
ATOM 555 C C . LEU A 1 72 ? -8.268 -0.106 4.899 1.00 98.12 72 LEU A C 1
ATOM 557 O O . LEU A 1 72 ? -7.694 0.831 5.447 1.00 98.12 72 LEU A O 1
ATOM 561 N N . ALA A 1 73 ? -9.103 0.077 3.874 1.00 97.81 73 ALA A N 1
ATOM 562 C CA . ALA A 1 73 ? -9.434 1.414 3.383 1.00 97.81 73 ALA A CA 1
ATOM 563 C C . ALA A 1 73 ? -10.106 2.270 4.472 1.00 97.81 73 ALA A C 1
ATOM 565 O O . ALA A 1 73 ? -9.827 3.463 4.591 1.00 97.81 73 ALA A O 1
ATOM 566 N N . ALA A 1 74 ? -11.007 1.679 5.264 1.00 97.31 74 ALA A N 1
ATOM 567 C CA . ALA A 1 74 ? -11.658 2.355 6.384 1.00 97.31 74 ALA A CA 1
ATOM 568 C C . ALA A 1 74 ? -10.666 2.673 7.513 1.00 97.31 74 ALA A C 1
ATOM 570 O O . ALA A 1 74 ? -10.620 3.813 7.967 1.00 97.31 74 ALA A O 1
ATOM 571 N N . TRP A 1 75 ? -9.827 1.708 7.893 1.00 97.81 75 TRP A N 1
ATOM 572 C CA . TRP A 1 75 ? -8.749 1.882 8.868 1.00 97.81 75 TRP A CA 1
ATOM 573 C C . TRP A 1 75 ? -7.784 3.014 8.483 1.00 97.81 75 TRP A C 1
ATOM 575 O O . TRP A 1 75 ? -7.486 3.890 9.294 1.00 97.81 75 TRP A O 1
ATOM 585 N N . TRP A 1 76 ? -7.354 3.054 7.218 1.00 97.19 76 TRP A N 1
ATOM 586 C CA . TRP A 1 76 ? -6.483 4.105 6.690 1.00 97.19 76 TRP A CA 1
ATOM 587 C C . TRP A 1 76 ? -7.122 5.495 6.791 1.00 97.19 76 TRP A C 1
ATOM 589 O O . TRP A 1 76 ? -6.452 6.469 7.129 1.00 97.19 76 TRP A O 1
ATOM 599 N N . ARG A 1 77 ? -8.426 5.609 6.514 1.00 95.50 77 ARG A N 1
ATOM 600 C CA . ARG A 1 77 ? -9.165 6.870 6.682 1.00 95.50 77 ARG A CA 1
ATOM 601 C C . ARG A 1 77 ? -9.284 7.255 8.154 1.00 95.50 77 ARG A C 1
ATOM 603 O O . ARG A 1 77 ? -9.008 8.399 8.479 1.00 95.50 77 ARG A O 1
ATOM 610 N N . ALA A 1 78 ? -9.614 6.304 9.027 1.00 95.00 78 ALA A N 1
ATOM 611 C CA . ALA A 1 78 ? -9.781 6.549 10.459 1.00 95.00 78 ALA A CA 1
ATOM 612 C C . ALA A 1 78 ? -8.494 7.048 11.135 1.00 95.00 78 ALA A C 1
ATOM 614 O O . ALA A 1 78 ? -8.555 7.904 12.013 1.00 95.00 78 ALA A O 1
ATOM 615 N N . LEU A 1 79 ? -7.325 6.541 10.729 1.00 94.69 79 LEU A N 1
ATOM 616 C CA . LEU A 1 79 ? -6.050 7.000 11.283 1.00 94.69 79 LEU A CA 1
ATOM 617 C C . LEU A 1 79 ? -5.607 8.364 10.756 1.00 94.69 79 LEU A C 1
ATOM 619 O O . LEU A 1 79 ? -4.869 9.047 11.453 1.00 94.69 79 LEU A O 1
ATOM 623 N N . GLN A 1 80 ? -6.028 8.787 9.562 1.00 88.06 80 GLN A N 1
ATOM 624 C CA . GLN A 1 80 ? -5.602 10.081 9.010 1.00 88.06 80 GLN A CA 1
ATOM 625 C C . GLN A 1 80 ? -6.101 11.288 9.817 1.00 88.06 80 GLN A C 1
ATOM 627 O O . GLN A 1 80 ? -5.503 12.358 9.718 1.00 88.06 80 GLN A O 1
ATOM 632 N N . ASP A 1 81 ? -7.132 11.109 10.643 1.00 86.38 81 ASP A N 1
ATOM 633 C CA . ASP A 1 81 ? -7.626 12.142 11.556 1.00 86.38 81 ASP A CA 1
ATOM 634 C C . ASP A 1 81 ? -6.736 12.308 12.810 1.00 86.38 81 ASP A C 1
ATOM 636 O O . ASP A 1 81 ? -6.896 13.269 13.566 1.00 86.38 81 ASP A O 1
ATOM 640 N N . ASP A 1 82 ? -5.772 11.404 13.041 1.00 90.12 82 ASP A N 1
ATOM 641 C CA . ASP A 1 82 ? -4.851 11.452 14.179 1.00 90.12 82 ASP A CA 1
ATOM 642 C C . ASP A 1 82 ? -3.643 12.385 13.899 1.00 90.12 82 ASP A C 1
ATOM 644 O O . ASP A 1 82 ? -2.917 12.203 12.912 1.00 90.12 82 ASP A O 1
ATOM 648 N N . PRO A 1 83 ? -3.334 13.362 14.775 1.00 93.38 83 PRO A N 1
ATOM 649 C CA . PRO A 1 83 ? -2.156 14.222 14.625 1.00 93.38 83 PRO A CA 1
ATOM 650 C C . PRO A 1 83 ? -0.817 13.467 14.529 1.00 93.38 83 PRO A C 1
ATOM 652 O O . PRO A 1 83 ? 0.107 13.917 13.844 1.00 93.38 83 PRO A O 1
ATOM 655 N N . ALA A 1 84 ? -0.685 12.321 15.200 1.00 93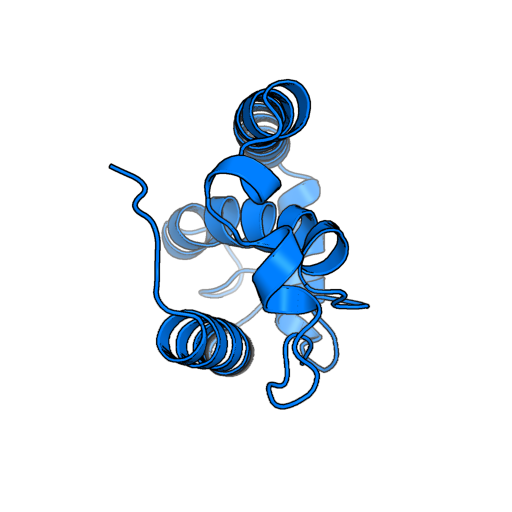.69 84 ALA A N 1
ATOM 656 C CA . ALA A 1 84 ? 0.495 11.469 15.109 1.00 93.69 84 ALA A CA 1
ATOM 657 C C . ALA A 1 84 ? 0.609 10.821 13.723 1.00 93.69 84 ALA A C 1
ATOM 659 O O . ALA A 1 84 ? 1.713 10.735 13.181 1.00 93.69 84 ALA A O 1
ATOM 660 N N . ALA A 1 85 ? -0.514 10.434 13.113 1.00 93.88 85 ALA A N 1
ATOM 661 C CA . ALA A 1 85 ? -0.531 9.912 11.752 1.00 93.88 85 ALA A CA 1
ATOM 662 C C . ALA A 1 85 ? -0.060 10.969 10.744 1.00 93.88 85 ALA A C 1
ATOM 664 O O . ALA A 1 85 ? 0.797 10.676 9.909 1.00 93.88 85 ALA A O 1
ATOM 665 N N . ALA A 1 86 ? -0.526 12.216 10.874 1.00 94.12 86 ALA A N 1
ATOM 666 C CA . ALA A 1 86 ? -0.071 13.326 10.033 1.00 94.12 86 ALA A CA 1
ATOM 667 C C . ALA A 1 86 ? 1.452 13.537 10.122 1.00 94.12 86 ALA A C 1
ATOM 669 O O . ALA A 1 86 ? 2.125 13.733 9.106 1.00 94.12 86 ALA A O 1
ATOM 670 N N . ARG A 1 87 ? 2.019 13.434 11.330 1.00 95.88 87 ARG A N 1
ATOM 671 C CA . ARG A 1 87 ? 3.470 13.506 11.530 1.00 95.88 87 ARG A CA 1
ATOM 672 C C . ARG A 1 87 ? 4.205 12.362 10.826 1.00 95.88 87 ARG A C 1
ATOM 674 O O . ARG A 1 87 ? 5.170 12.625 10.112 1.00 95.88 87 ARG A O 1
ATOM 681 N N . VAL A 1 88 ? 3.755 11.118 11.002 1.00 95.88 88 VAL A N 1
ATOM 682 C CA . VAL A 1 88 ? 4.365 9.942 10.352 1.00 95.88 88 VAL A CA 1
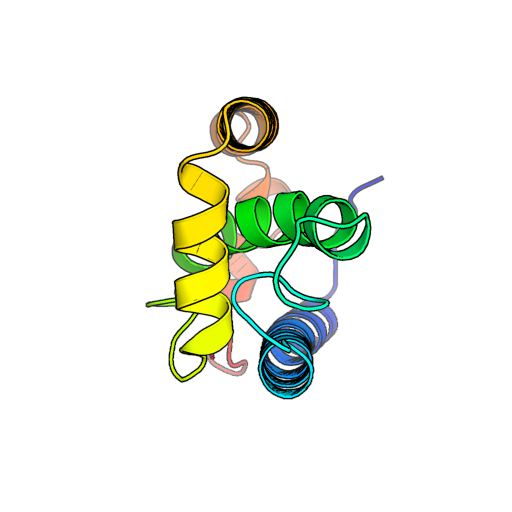ATOM 683 C C . VAL A 1 88 ? 4.312 10.071 8.829 1.00 95.88 88 VAL A C 1
ATOM 685 O O . VAL A 1 88 ? 5.304 9.791 8.156 1.00 95.88 88 VAL A O 1
ATOM 688 N N . ILE A 1 89 ? 3.189 10.550 8.283 1.00 95.75 89 ILE A N 1
ATOM 689 C CA . ILE A 1 89 ? 3.049 10.818 6.848 1.00 95.75 89 ILE A CA 1
ATOM 690 C C . ILE A 1 89 ? 4.124 11.804 6.383 1.00 95.75 89 ILE A C 1
ATOM 692 O O . ILE A 1 89 ? 4.832 11.512 5.418 1.00 95.75 89 ILE A O 1
ATOM 696 N N . GLY A 1 90 ? 4.292 12.926 7.087 1.00 95.44 90 GLY A N 1
ATOM 697 C CA . GLY A 1 90 ? 5.304 13.929 6.753 1.00 95.44 90 GLY A CA 1
ATOM 698 C C . GLY A 1 90 ? 6.739 13.390 6.809 1.00 95.44 90 GLY A C 1
ATOM 699 O O . GLY A 1 90 ? 7.539 13.676 5.919 1.00 95.44 90 GLY A O 1
ATOM 700 N N . GLU A 1 91 ? 7.067 12.571 7.812 1.00 95.81 91 GLU A N 1
ATOM 701 C CA . GLU A 1 91 ? 8.396 11.956 7.951 1.00 95.81 91 GLU A CA 1
ATOM 702 C C . GLU A 1 91 ? 8.700 10.982 6.795 1.00 95.81 91 GLU A C 1
ATOM 704 O O . GLU A 1 91 ? 9.774 11.051 6.186 1.00 95.81 91 GLU A O 1
ATOM 709 N N . VAL A 1 92 ? 7.741 10.123 6.431 1.00 95.44 92 VAL A N 1
ATOM 710 C CA . VAL A 1 92 ? 7.880 9.186 5.301 1.00 95.44 92 VAL A CA 1
ATOM 711 C C . VAL A 1 92 ? 7.983 9.936 3.970 1.00 95.44 92 VAL A C 1
ATOM 713 O O . VAL A 1 92 ? 8.885 9.654 3.177 1.00 95.44 92 VAL A O 1
ATOM 716 N N . GLN A 1 93 ? 7.123 10.935 3.745 1.00 94.25 93 GLN A N 1
ATOM 717 C CA . GLN A 1 93 ? 7.149 11.771 2.539 1.00 94.25 93 GLN A CA 1
ATOM 718 C C . GLN A 1 93 ? 8.472 12.514 2.389 1.00 94.25 93 GLN A C 1
ATOM 720 O O . GLN A 1 93 ? 9.035 12.549 1.297 1.00 94.25 93 GLN A O 1
ATOM 725 N N . GLY A 1 94 ? 9.007 13.073 3.477 1.00 94.69 94 GLY A N 1
ATOM 726 C CA . GLY A 1 94 ? 10.312 13.730 3.467 1.00 94.69 94 GLY A CA 1
ATOM 727 C C . GLY A 1 94 ? 11.434 12.774 3.050 1.00 94.69 94 GLY A C 1
ATOM 728 O O . GLY A 1 94 ? 12.271 13.120 2.212 1.00 94.69 94 GLY A O 1
ATOM 729 N N . GLY A 1 95 ? 11.418 11.544 3.572 1.00 92.62 95 GLY A N 1
ATOM 730 C CA . GLY A 1 95 ? 12.367 10.499 3.188 1.00 92.62 95 GLY A CA 1
ATOM 731 C C . GLY A 1 95 ? 12.261 10.101 1.712 1.00 92.62 95 GLY A C 1
ATOM 732 O O . GLY A 1 95 ? 13.279 10.018 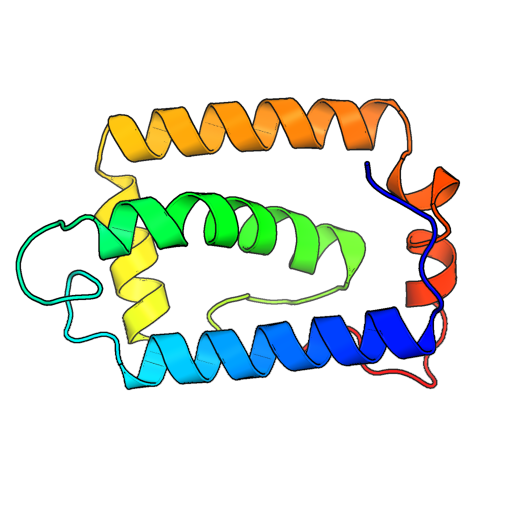1.018 1.00 92.62 95 GLY A O 1
ATOM 733 N N . LEU A 1 96 ? 11.038 9.895 1.215 1.00 93.12 96 LEU A N 1
ATOM 734 C CA . LEU A 1 96 ? 10.783 9.515 -0.177 1.00 93.12 96 LEU A CA 1
ATOM 735 C C . LEU A 1 96 ? 11.064 10.650 -1.162 1.00 93.12 96 LEU A C 1
ATOM 737 O O . LEU A 1 96 ? 11.618 10.400 -2.232 1.00 93.12 96 LEU A O 1
ATOM 741 N N . LYS A 1 97 ? 10.799 11.904 -0.791 1.00 94.38 97 LYS A N 1
ATOM 742 C CA . LYS A 1 97 ? 11.209 13.066 -1.584 1.00 94.38 97 LYS A CA 1
ATOM 743 C C . LYS A 1 97 ? 12.720 13.069 -1.813 1.00 94.38 97 LYS A C 1
ATOM 745 O O . LYS A 1 97 ? 13.162 13.237 -2.943 1.00 94.38 97 LYS A O 1
ATOM 750 N N . GLY A 1 98 ? 13.511 12.792 -0.776 1.00 93.38 98 GLY A N 1
ATOM 751 C CA . GLY A 1 98 ? 14.963 12.660 -0.918 1.00 93.38 98 GLY A CA 1
ATOM 752 C C . GLY A 1 98 ? 15.390 11.534 -1.871 1.00 93.38 98 GLY A C 1
ATOM 753 O O . GLY A 1 98 ? 16.432 11.646 -2.517 1.00 93.38 98 GLY A O 1
ATOM 754 N N . TRP A 1 99 ? 14.597 10.463 -1.988 1.00 92.75 99 TRP A N 1
ATOM 755 C CA . TRP A 1 99 ? 14.821 9.403 -2.977 1.00 92.75 99 TRP A CA 1
ATOM 756 C C . TRP A 1 99 ? 14.515 9.853 -4.400 1.00 92.75 99 TRP A C 1
ATOM 758 O O . TRP A 1 99 ? 15.301 9.571 -5.304 1.00 92.75 99 TRP A O 1
ATOM 768 N N . VAL A 1 100 ? 13.392 10.546 -4.586 1.00 92.31 100 VAL A N 1
ATOM 769 C CA . VAL A 1 100 ? 12.969 11.085 -5.883 1.00 92.31 100 VAL A CA 1
ATOM 770 C C . VAL A 1 100 ? 13.965 12.130 -6.380 1.00 92.31 100 VAL A C 1
ATOM 772 O O . VAL A 1 100 ? 14.454 12.007 -7.498 1.00 92.31 100 VAL A O 1
ATOM 775 N N . ASP A 1 101 ? 14.341 13.092 -5.536 1.00 95.69 101 ASP A N 1
ATOM 776 C CA . ASP A 1 101 ? 15.260 14.183 -5.892 1.00 95.69 101 ASP A CA 1
ATOM 777 C C . ASP A 1 101 ? 16.658 13.670 -6.297 1.00 95.69 101 ASP A C 1
ATOM 779 O O . ASP A 1 101 ? 17.382 14.336 -7.033 1.00 95.69 101 ASP A O 1
ATOM 783 N N . ARG A 1 102 ? 17.047 12.479 -5.822 1.00 94.44 102 ARG A N 1
ATOM 784 C CA . ARG A 1 102 ? 18.323 11.814 -6.144 1.00 94.44 102 ARG A CA 1
ATOM 785 C C . ARG A 1 102 ? 18.194 10.719 -7.207 1.00 94.44 102 ARG A C 1
ATOM 787 O O . ARG A 1 102 ? 19.146 9.976 -7.413 1.00 94.44 102 ARG A O 1
ATOM 794 N N . ASP A 1 103 ? 17.017 10.575 -7.811 1.00 93.25 103 ASP A N 1
ATOM 795 C CA . ASP A 1 103 ? 16.675 9.538 -8.791 1.00 93.25 103 ASP A CA 1
ATOM 796 C C . ASP A 1 103 ? 17.081 8.106 -8.376 1.00 93.25 103 ASP A C 1
ATOM 798 O O . ASP A 1 103 ? 17.532 7.270 -9.164 1.00 93.25 103 ASP A O 1
ATOM 802 N N . ARG A 1 104 ? 16.893 7.799 -7.086 1.00 92.56 104 ARG A N 1
ATOM 803 C CA . ARG A 1 104 ? 17.295 6.519 -6.477 1.00 92.56 104 ARG A CA 1
ATOM 804 C C . ARG A 1 104 ? 16.596 5.313 -7.101 1.00 92.56 104 ARG A C 1
ATOM 806 O O . ARG A 1 104 ? 17.143 4.212 -7.089 1.00 92.56 104 ARG A O 1
ATOM 813 N N . TRP A 1 105 ? 15.385 5.503 -7.624 1.00 92.38 105 TRP A N 1
ATOM 814 C CA . TRP A 1 105 ? 14.623 4.449 -8.297 1.00 92.38 105 TRP A CA 1
ATOM 815 C C . TRP A 1 105 ? 15.328 3.972 -9.568 1.00 92.38 105 TRP A C 1
ATOM 817 O O . TRP A 1 105 ? 15.369 2.768 -9.825 1.00 92.38 105 TRP A O 1
ATOM 827 N N . THR A 1 106 ? 15.910 4.895 -10.335 1.00 93.12 106 THR A N 1
ATOM 828 C CA . THR A 1 106 ? 16.709 4.580 -11.525 1.00 93.12 106 THR A CA 1
ATOM 829 C C . THR A 1 106 ? 18.080 4.043 -11.133 1.00 93.12 106 THR A C 1
ATOM 831 O O . THR A 1 106 ? 18.486 3.015 -11.667 1.00 93.12 106 THR A O 1
ATOM 834 N N . GLU A 1 107 ? 18.756 4.660 -10.152 1.00 92.94 107 GLU A N 1
ATOM 835 C CA . GLU A 1 107 ? 20.070 4.205 -9.650 1.00 92.94 107 GLU A CA 1
ATOM 836 C C . GLU A 1 107 ? 20.040 2.723 -9.232 1.00 92.94 107 GLU A C 1
ATOM 838 O O . GLU A 1 107 ? 20.970 1.967 -9.501 1.00 92.94 107 GLU A O 1
ATOM 843 N N . LEU A 1 108 ? 18.944 2.285 -8.605 1.00 92.12 108 LEU A N 1
ATOM 844 C CA . LEU A 1 108 ? 18.749 0.900 -8.164 1.00 92.12 108 LEU A CA 1
ATOM 845 C C . LEU A 1 108 ? 18.128 -0.017 -9.235 1.00 92.12 108 LEU A C 1
ATOM 847 O 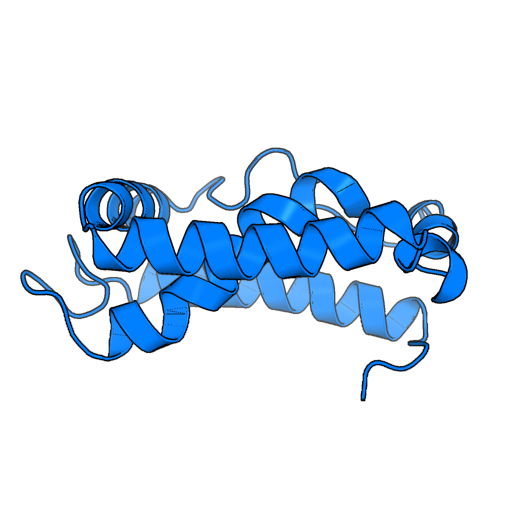O . LEU A 1 108 ? 17.772 -1.156 -8.923 1.00 92.12 108 LEU A O 1
ATOM 851 N N . GLY A 1 109 ? 17.966 0.468 -10.469 1.00 93.19 109 GLY A N 1
ATOM 852 C CA . GLY A 1 109 ? 17.433 -0.282 -11.610 1.00 93.19 109 GLY A CA 1
ATOM 853 C C . GLY A 1 109 ? 15.927 -0.554 -11.564 1.00 93.19 109 GLY A C 1
ATOM 854 O O . GLY A 1 109 ? 15.416 -1.282 -12.409 1.00 93.19 109 GLY A O 1
ATOM 855 N N . ILE A 1 110 ? 15.192 0.018 -10.607 1.00 94.94 110 ILE A N 1
ATOM 856 C CA . ILE A 1 110 ? 13.771 -0.289 -10.373 1.00 94.94 110 ILE A CA 1
ATOM 857 C C . ILE A 1 110 ? 12.926 0.179 -11.556 1.00 94.94 110 ILE A C 1
ATOM 859 O O . ILE A 1 110 ? 12.091 -0.577 -12.041 1.00 94.94 110 ILE A O 1
ATOM 863 N N . ARG A 1 111 ? 13.189 1.390 -12.067 1.00 94.94 111 ARG A N 1
ATOM 864 C CA . ARG A 1 111 ? 12.465 1.934 -13.228 1.00 94.94 111 ARG A CA 1
ATOM 865 C C . ARG A 1 111 ? 12.663 1.122 -14.506 1.00 94.94 111 ARG A C 1
ATOM 867 O O . ARG A 1 111 ? 11.758 1.084 -15.327 1.00 94.94 111 ARG A O 1
ATOM 874 N N . GLU A 1 112 ? 13.819 0.487 -14.681 1.00 95.75 112 GLU A N 1
ATOM 875 C CA . GLU A 1 112 ? 14.046 -0.404 -15.824 1.00 95.75 112 GLU A CA 1
ATOM 876 C C . GLU A 1 112 ? 13.362 -1.756 -15.617 1.00 95.75 112 GLU A C 1
ATOM 878 O O . GLU A 1 112 ? 12.731 -2.267 -16.535 1.00 95.75 112 GLU A O 1
ATOM 883 N N . GLN A 1 113 ? 13.407 -2.301 -14.399 1.00 96.06 113 GLN A N 1
ATOM 884 C CA . GLN A 1 113 ? 12.768 -3.578 -14.073 1.00 96.06 113 GLN A CA 1
ATOM 885 C C . GLN A 1 113 ? 11.251 -3.554 -14.281 1.00 96.06 113 GLN A C 1
ATOM 887 O O . GLN A 1 113 ? 10.708 -4.494 -14.851 1.00 96.06 113 GLN A O 1
ATOM 892 N N . VAL A 1 114 ? 10.565 -2.478 -13.884 1.00 96.62 114 VAL A N 1
ATOM 893 C CA . VAL A 1 114 ? 9.098 -2.381 -14.031 1.00 96.62 114 VAL A CA 1
ATOM 894 C C . VAL A 1 114 ? 8.625 -2.269 -15.486 1.00 96.62 114 VAL A C 1
ATOM 896 O O . VAL A 1 114 ? 7.434 -2.414 -15.749 1.00 96.62 114 VAL A O 1
ATOM 899 N N . LYS A 1 115 ? 9.533 -2.041 -16.448 1.00 96.50 115 LYS A N 1
ATOM 900 C CA . LYS A 1 115 ? 9.215 -2.102 -17.886 1.00 96.50 115 LYS A CA 1
ATOM 901 C C . LYS A 1 115 ? 9.134 -3.536 -18.409 1.00 96.50 115 LYS A C 1
ATOM 903 O O . LYS A 1 115 ? 8.593 -3.745 -19.491 1.00 96.50 115 LYS A O 1
ATOM 908 N N . ASP A 1 116 ? 9.682 -4.510 -17.681 1.00 97.00 116 ASP A N 1
ATOM 909 C CA . ASP A 1 116 ? 9.609 -5.918 -18.058 1.00 97.00 116 ASP A CA 1
ATOM 910 C C . ASP A 1 116 ? 8.186 -6.444 -17.835 1.00 97.00 116 ASP A C 1
ATOM 912 O O . ASP A 1 116 ? 7.764 -6.717 -16.709 1.00 97.00 116 ASP A O 1
ATOM 916 N N . THR A 1 117 ? 7.442 -6.588 -18.930 1.00 96.00 117 THR A N 1
ATOM 917 C CA . THR A 1 117 ? 6.045 -7.036 -18.924 1.00 96.00 117 THR A CA 1
ATOM 918 C C . THR A 1 117 ? 5.890 -8.548 -18.765 1.00 96.00 117 THR A C 1
ATOM 920 O O . THR A 1 117 ? 4.765 -9.042 -18.788 1.00 96.00 117 THR A O 1
ATOM 923 N N . SER A 1 118 ? 6.984 -9.307 -18.630 1.00 97.62 118 SER A N 1
ATOM 924 C CA . SER A 1 118 ? 6.907 -10.730 -18.274 1.00 97.62 118 SER A CA 1
ATOM 925 C C . SER A 1 118 ? 6.523 -10.948 -16.804 1.00 97.62 118 SER A C 1
ATOM 927 O O . SER A 1 118 ? 6.083 -12.041 -16.441 1.00 97.62 118 SER A O 1
ATOM 929 N N . TYR A 1 119 ? 6.620 -9.902 -15.975 1.00 97.94 119 TYR A N 1
ATOM 930 C CA . TYR A 1 119 ? 6.207 -9.902 -14.574 1.00 97.94 119 TYR A CA 1
ATOM 931 C C . TYR A 1 119 ? 4.982 -9.015 -14.340 1.00 97.94 119 TYR A C 1
ATOM 933 O O . TYR A 1 119 ? 4.787 -7.986 -14.984 1.00 97.94 119 TYR A O 1
ATOM 941 N N . GLN A 1 120 ? 4.173 -9.396 -13.352 1.00 97.56 120 GLN A N 1
ATOM 942 C CA . GLN A 1 120 ? 3.081 -8.566 -12.856 1.00 97.56 120 GLN A CA 1
ATOM 943 C C . GLN A 1 120 ? 3.587 -7.662 -11.727 1.00 97.56 120 GLN A C 1
ATOM 945 O O . GLN A 1 120 ? 3.999 -8.148 -10.669 1.00 97.56 120 GLN A O 1
ATOM 950 N N . TRP A 1 121 ? 3.523 -6.349 -11.958 1.00 97.62 121 TRP A N 1
ATOM 951 C CA . TRP A 1 121 ? 3.980 -5.317 -11.021 1.00 97.62 121 TRP A CA 1
ATOM 952 C C . TRP A 1 121 ? 2.853 -4.660 -10.224 1.00 97.62 121 TRP A C 1
ATOM 954 O O . TRP A 1 121 ? 3.126 -4.132 -9.152 1.00 97.62 121 TRP A O 1
ATOM 964 N N . ALA A 1 122 ? 1.609 -4.739 -10.703 1.00 97.00 122 ALA A N 1
ATOM 965 C CA . ALA A 1 122 ? 0.417 -4.190 -10.059 1.00 97.00 122 ALA A CA 1
ATOM 966 C C . ALA A 1 122 ? -0.610 -5.286 -9.754 1.00 97.00 122 ALA A C 1
ATOM 968 O O . ALA A 1 122 ? -0.793 -6.195 -10.568 1.00 97.00 122 ALA A O 1
ATOM 969 N N . TYR A 1 123 ? -1.248 -5.211 -8.585 1.00 95.25 123 TYR A N 1
ATOM 970 C CA . TYR A 1 123 ? -2.202 -6.201 -8.073 1.00 95.25 123 TYR A CA 1
ATOM 971 C C . TYR A 1 123 ? -3.456 -5.526 -7.526 1.00 95.25 123 TYR A C 1
ATOM 973 O O . TYR A 1 123 ? -3.351 -4.360 -7.087 1.00 95.25 123 TYR A O 1
#

Radius of gyration: 15.35 Å; chains: 1; bounding box: 34×26×39 Å

Organism: NCBI:txid145388

Sequence (123 aa):
MYRAMDVSERARQIKQIAFQLDVLESICAGPYLAGDQITTADSAVFPTVVFMVQMLPDVFGWADVFAGRPKLAAWWRALQDDPAAARVIGEVQGGLKGWVDRDRWTELGIREQVKDTSYQWAY